Protein AF-A0A524FLT7-F1 (afdb_monomer)

Nearest PDB structures (foldseek):
  1cen-assembly1_A  TM=5.368E-01  e=1.165E+00  Acetivibrio thermocellus
  8arv-assembly1_B  TM=3.794E-01  e=4.288E-01  Pseudomonas aeruginosa PAO1
  6gp5-assembly2_B  TM=3.509E-01  e=2.769E-01  Bacteroides thetaiotaomicron VPI-5482
  3qz6-assembly1_A  TM=2.761E-01  e=4.028E-01  Desulfitobacterium hafniense DCB-2

pLDDT: mean 92.7, std 8.16, range [43.5, 98.25]

Structure (mmCIF, N/CA/C/O backbone):
data_AF-A0A524FLT7-F1
#
_entry.id   AF-A0A524FLT7-F1
#
loop_
_atom_site.group_PDB
_atom_site.id
_atom_site.type_symbol
_atom_site.label_atom_id
_atom_site.label_alt_id
_atom_site.label_comp_id
_atom_site.label_asym_id
_atom_site.label_entity_id
_atom_site.label_seq_id
_atom_site.pdbx_PDB_ins_code
_atom_site.Cartn_x
_atom_site.Cartn_y
_atom_site.Cartn_z
_atom_site.occupancy
_atom_site.B_iso_or_equiv
_atom_site.auth_seq_id
_atom_site.auth_comp_id
_atom_site.auth_asym_id
_atom_site.auth_atom_id
_atom_site.pdbx_PDB_model_num
ATOM 1 N N . MET A 1 1 ? -17.257 11.620 4.769 1.00 89.44 1 MET A N 1
ATOM 2 C CA . MET A 1 1 ? -17.355 10.407 5.610 1.00 89.44 1 MET A CA 1
ATOM 3 C C . MET A 1 1 ? -18.802 10.107 5.979 1.00 89.44 1 MET A C 1
ATOM 5 O O . MET A 1 1 ? -19.178 8.951 5.944 1.00 89.44 1 MET A O 1
ATOM 9 N N . ASP A 1 2 ? -19.629 11.116 6.238 1.00 94.81 2 ASP A N 1
ATOM 10 C CA . ASP A 1 2 ? -21.055 10.956 6.570 1.00 94.81 2 ASP A CA 1
ATOM 11 C C . ASP A 1 2 ? -21.815 10.141 5.522 1.00 94.81 2 ASP A C 1
ATOM 13 O O . ASP A 1 2 ? -22.372 9.099 5.849 1.00 94.81 2 ASP A O 1
ATOM 17 N N . LEU A 1 3 ? -21.699 10.526 4.247 1.00 96.00 3 LEU A N 1
ATOM 18 C CA . LEU A 1 3 ? -22.283 9.779 3.132 1.00 96.00 3 LEU A CA 1
ATOM 19 C C . LEU A 1 3 ? -21.814 8.313 3.076 1.00 96.00 3 LEU A C 1
ATOM 21 O O . LEU A 1 3 ? -22.611 7.432 2.766 1.00 96.00 3 LEU A O 1
ATOM 25 N N . LEU A 1 4 ? -20.539 8.043 3.388 1.00 94.56 4 LEU A N 1
ATOM 26 C CA . LEU A 1 4 ? -20.000 6.679 3.437 1.00 94.56 4 LEU A CA 1
ATOM 27 C C . LEU A 1 4 ? -20.713 5.878 4.530 1.00 94.56 4 LEU A C 1
ATOM 29 O O . LEU A 1 4 ? -21.265 4.826 4.241 1.00 94.56 4 LEU A O 1
ATOM 33 N N . VAL A 1 5 ? -20.769 6.404 5.755 1.00 96.50 5 VAL A N 1
ATOM 34 C CA . VAL A 1 5 ? -21.398 5.724 6.899 1.00 96.50 5 VAL A CA 1
ATOM 35 C C . VAL A 1 5 ? -22.898 5.516 6.679 1.00 96.50 5 VAL A C 1
ATOM 37 O O . VAL A 1 5 ? -23.425 4.452 6.996 1.00 96.50 5 VAL A O 1
ATOM 40 N N . GLU A 1 6 ? -23.600 6.506 6.127 1.00 97.00 6 GLU A N 1
ATOM 41 C CA . GLU A 1 6 ? -25.020 6.378 5.786 1.00 97.00 6 GLU A CA 1
ATOM 42 C C . GLU A 1 6 ? -25.256 5.301 4.729 1.00 97.00 6 GLU A C 1
ATOM 44 O O . GLU A 1 6 ? -26.177 4.496 4.862 1.00 97.00 6 GLU A O 1
ATOM 49 N N . THR A 1 7 ? -24.415 5.263 3.696 1.00 97.75 7 THR A N 1
ATOM 50 C CA . THR A 1 7 ? -24.492 4.246 2.643 1.00 97.75 7 THR A CA 1
ATOM 51 C C . THR A 1 7 ? -24.206 2.865 3.212 1.00 97.75 7 THR A C 1
ATOM 53 O O . THR A 1 7 ? -25.006 1.954 3.041 1.00 97.75 7 THR A O 1
ATOM 56 N N . GLU A 1 8 ? -23.119 2.716 3.963 1.00 96.94 8 GLU A N 1
ATOM 57 C CA . GLU A 1 8 ? -22.751 1.463 4.616 1.00 96.94 8 GLU A CA 1
ATOM 58 C C . GLU A 1 8 ? -23.885 0.922 5.501 1.00 96.94 8 GLU A C 1
ATOM 60 O O . GLU A 1 8 ? -24.215 -0.259 5.417 1.00 96.94 8 GLU A O 1
ATOM 65 N N . ARG A 1 9 ? -24.552 1.785 6.280 1.00 96.31 9 ARG A N 1
ATOM 66 C CA . ARG A 1 9 ? -25.721 1.398 7.090 1.00 96.31 9 ARG A CA 1
ATOM 67 C C . ARG A 1 9 ? -26.894 0.908 6.247 1.00 96.31 9 ARG A C 1
ATOM 69 O O . ARG A 1 9 ? -27.522 -0.076 6.623 1.00 96.31 9 ARG A O 1
ATOM 76 N N . LYS A 1 10 ? -27.181 1.555 5.110 1.00 98.12 10 LYS A N 1
ATOM 77 C CA . LYS A 1 10 ? -28.241 1.107 4.182 1.00 98.12 10 LYS A CA 1
ATOM 78 C C . LYS A 1 10 ? -27.988 -0.308 3.659 1.00 98.12 10 LYS A C 1
ATOM 80 O O . LYS A 1 10 ? -28.945 -1.024 3.393 1.00 98.12 10 LYS A O 1
ATOM 85 N N . PHE A 1 11 ? -26.722 -0.704 3.545 1.00 98.06 11 PHE A N 1
ATOM 86 C CA . PHE A 1 11 ? -26.310 -2.036 3.104 1.00 98.06 11 PHE A CA 1
ATOM 87 C C . PHE A 1 11 ? -25.956 -2.989 4.260 1.00 98.06 11 PHE A C 1
ATOM 89 O O . PHE A 1 11 ? -25.392 -4.051 4.015 1.00 98.06 11 PHE A O 1
ATOM 96 N N . GLY A 1 12 ? -26.275 -2.637 5.511 1.00 97.69 12 GLY A N 1
ATOM 97 C CA . GLY A 1 12 ? -26.043 -3.509 6.669 1.00 97.69 12 GLY A CA 1
ATOM 98 C C . GLY A 1 12 ? -24.569 -3.700 7.043 1.00 97.69 12 GLY A C 1
ATOM 99 O O . GLY A 1 12 ? -24.232 -4.649 7.742 1.00 97.69 12 GLY A O 1
ATOM 100 N N . ILE A 1 13 ? -23.673 -2.819 6.594 1.00 97.62 13 ILE A N 1
ATOM 101 C CA . ILE A 1 13 ? -22.263 -2.853 6.985 1.00 97.62 13 ILE A CA 1
ATOM 102 C C . ILE A 1 13 ? -22.146 -2.243 8.388 1.00 97.62 13 ILE A C 1
ATOM 104 O O . ILE A 1 13 ? -22.562 -1.104 8.622 1.00 97.62 13 ILE A O 1
ATOM 108 N N . GLU A 1 14 ? -21.561 -2.992 9.323 1.00 95.38 14 GLU A N 1
ATOM 109 C CA . GLU A 1 14 ? -21.416 -2.590 10.732 1.00 95.38 14 GLU A CA 1
ATOM 110 C C . GLU A 1 14 ? -20.031 -2.040 11.076 1.00 95.38 14 GLU A C 1
ATOM 112 O O . GLU A 1 14 ? -19.916 -1.157 11.922 1.00 95.38 14 GLU A O 1
ATOM 117 N N . LYS A 1 15 ? -18.978 -2.532 10.415 1.00 96.62 15 LYS A N 1
ATOM 118 C CA . LYS A 1 15 ? -17.599 -2.044 10.536 1.00 96.62 15 LYS A CA 1
ATOM 119 C C . LYS A 1 15 ? -16.943 -1.991 9.164 1.00 96.62 15 LYS A C 1
ATOM 121 O O . LYS A 1 15 ? -17.235 -2.812 8.301 1.00 96.62 15 LYS A O 1
ATOM 126 N N . ALA A 1 16 ? -16.044 -1.032 8.977 1.00 96.56 16 ALA A N 1
ATOM 127 C CA . ALA A 1 16 ? -15.308 -0.855 7.730 1.00 96.56 16 ALA A CA 1
ATOM 128 C C . ALA A 1 16 ? -13.825 -0.613 8.006 1.00 96.56 16 ALA A C 1
ATOM 130 O O . ALA A 1 16 ? -13.454 -0.092 9.059 1.00 96.56 16 ALA A O 1
ATOM 131 N N . ILE A 1 17 ? -12.969 -0.968 7.050 1.00 97.19 17 ILE A N 1
ATOM 132 C CA . ILE A 1 17 ? -11.560 -0.584 7.099 1.00 97.19 17 ILE A CA 1
ATOM 133 C C . ILE A 1 17 ? -11.440 0.852 6.590 1.00 97.19 17 ILE A C 1
ATOM 135 O O . ILE A 1 17 ? -11.796 1.139 5.448 1.00 97.19 17 ILE A O 1
ATOM 139 N N . LEU A 1 18 ? -10.910 1.748 7.421 1.00 97.31 18 LEU A N 1
ATOM 140 C CA . LEU A 1 18 ? -10.595 3.115 7.023 1.00 97.31 18 LEU A CA 1
ATOM 141 C C . LEU A 1 18 ? -9.105 3.223 6.704 1.00 97.31 18 LEU A C 1
ATOM 143 O O . LEU A 1 18 ? -8.261 3.115 7.593 1.00 97.31 18 LEU A O 1
ATOM 147 N N . ILE A 1 19 ? -8.784 3.457 5.433 1.00 97.19 19 ILE A N 1
ATOM 148 C CA . ILE A 1 19 ? -7.413 3.717 4.985 1.00 97.19 19 ILE A CA 1
ATOM 149 C C . ILE A 1 19 ? -7.098 5.192 5.239 1.00 97.19 19 ILE A C 1
ATOM 151 O O . ILE A 1 19 ? -7.587 6.091 4.554 1.00 97.19 19 ILE A O 1
ATOM 155 N N . CYS A 1 20 ? -6.286 5.442 6.257 1.00 96.56 20 CYS A N 1
ATOM 156 C CA . CYS A 1 20 ? -5.969 6.776 6.737 1.00 96.56 20 CYS A CA 1
ATOM 157 C C . CYS A 1 20 ? -4.684 7.289 6.085 1.00 96.56 20 CYS A C 1
ATOM 159 O O . CYS A 1 20 ? -3.595 6.762 6.313 1.00 96.56 20 CYS A O 1
ATOM 161 N N . HIS A 1 21 ? -4.813 8.378 5.330 1.00 93.38 21 HIS A N 1
ATOM 162 C CA . HIS A 1 21 ? -3.675 9.121 4.781 1.00 93.38 21 HIS A CA 1
ATOM 163 C C . HIS A 1 21 ? -3.045 10.091 5.796 1.00 93.38 21 HIS A C 1
ATOM 165 O O . HIS A 1 21 ? -1.989 10.656 5.529 1.00 93.38 21 HIS A O 1
ATOM 171 N N . SER A 1 22 ? -3.681 10.303 6.953 1.00 92.94 22 SER A N 1
ATOM 172 C CA . SER A 1 22 ? -3.139 11.104 8.051 1.00 92.94 22 SER A CA 1
ATOM 173 C C . SER A 1 22 ? -3.734 10.691 9.399 1.00 92.94 22 SER A C 1
ATOM 175 O O . SER A 1 22 ? -4.854 10.173 9.476 1.00 92.94 22 SER A O 1
ATOM 177 N N . LEU A 1 23 ? -3.001 10.979 10.479 1.00 93.06 23 LEU A N 1
ATOM 178 C CA . LEU A 1 23 ? -3.472 10.764 11.849 1.00 93.06 23 LEU A CA 1
ATOM 179 C C . LEU A 1 23 ? -4.714 11.613 12.172 1.00 93.06 23 LEU A C 1
ATOM 181 O O . LEU A 1 23 ? -5.582 11.187 12.932 1.00 93.06 23 LEU A O 1
ATOM 185 N N . GLU A 1 24 ? -4.843 12.791 11.562 1.00 95.38 24 GLU A N 1
ATOM 186 C CA . GLU A 1 24 ? -5.988 13.678 11.785 1.00 95.38 24 GLU A CA 1
ATOM 187 C C . GLU A 1 24 ? -7.296 13.102 11.232 1.00 95.38 24 GLU A C 1
ATOM 189 O O . GL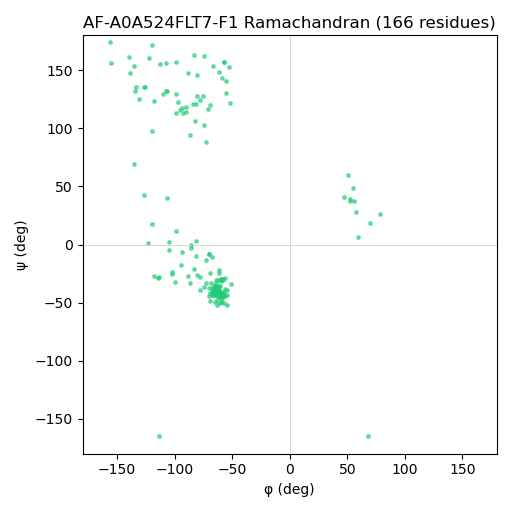U A 1 24 ? -8.330 13.189 11.899 1.00 95.38 24 GLU A O 1
ATOM 194 N N . ILE A 1 25 ? -7.253 12.422 10.078 1.00 94.44 25 ILE A N 1
ATOM 195 C CA . ILE A 1 25 ? -8.421 11.707 9.537 1.00 94.44 25 ILE A CA 1
ATOM 196 C C . ILE A 1 25 ? -8.853 10.592 10.498 1.00 94.44 25 ILE A C 1
ATOM 198 O O . ILE A 1 25 ? -10.040 10.480 10.811 1.00 94.44 25 ILE A O 1
ATOM 202 N N . LYS A 1 26 ? -7.896 9.824 11.036 1.00 96.62 26 LYS A N 1
ATOM 203 C CA . LYS A 1 26 ? -8.162 8.784 12.043 1.00 96.62 26 LYS A CA 1
ATOM 204 C C . LYS A 1 26 ? -8.801 9.361 13.308 1.00 96.62 26 LYS A C 1
ATOM 206 O O . LYS A 1 26 ? -9.822 8.855 13.774 1.00 96.62 26 LYS A O 1
ATOM 211 N N . LYS A 1 27 ? -8.230 10.436 13.863 1.00 96.56 27 LYS A N 1
ATOM 212 C CA . LYS A 1 27 ? -8.769 11.108 15.058 1.00 96.56 27 LYS A CA 1
ATOM 213 C C . LYS A 1 27 ? -10.187 11.626 14.815 1.00 96.56 27 LYS A C 1
ATOM 215 O O . LYS A 1 27 ? -11.051 11.461 15.673 1.00 96.56 27 LYS A O 1
ATOM 220 N N . TYR A 1 28 ? -10.436 12.229 13.654 1.00 96.62 28 TYR A N 1
ATOM 221 C CA . TYR A 1 28 ? -11.770 12.688 13.272 1.00 96.62 28 TYR A CA 1
ATOM 222 C C . TYR A 1 28 ? -12.771 11.526 13.188 1.00 96.62 28 TYR A C 1
ATOM 224 O O . TYR A 1 28 ? -13.859 11.627 13.754 1.00 96.62 28 TYR A O 1
ATOM 232 N N . ALA A 1 29 ? -12.386 10.413 12.555 1.00 97.00 29 ALA A N 1
ATOM 233 C CA . ALA A 1 29 ? -13.214 9.213 12.458 1.00 97.00 29 ALA A CA 1
ATOM 234 C C . ALA A 1 29 ? -13.589 8.651 13.832 1.00 97.00 29 ALA A C 1
ATOM 236 O O . ALA A 1 29 ? -14.768 8.425 14.081 1.00 97.00 29 ALA A O 1
ATOM 237 N N . ASN A 1 30 ? -12.624 8.531 14.748 1.00 96.62 30 ASN A N 1
ATOM 238 C CA . ASN A 1 30 ? -12.879 8.040 16.105 1.00 96.62 30 ASN A CA 1
ATOM 239 C C . ASN A 1 30 ? -13.808 8.949 16.911 1.00 96.62 30 ASN A C 1
ATOM 241 O O . ASN A 1 30 ? -14.657 8.453 17.643 1.00 96.62 30 ASN A O 1
ATOM 245 N N . ARG A 1 31 ? -13.667 10.276 16.781 1.00 97.44 31 ARG A N 1
ATOM 246 C CA . ARG A 1 31 ? -14.544 11.221 17.490 1.00 97.44 31 ARG A CA 1
ATOM 247 C C . ARG A 1 31 ? -15.972 11.193 16.957 1.00 97.44 31 ARG A C 1
ATOM 249 O O . ARG A 1 31 ? -16.910 11.288 17.737 1.00 97.44 31 ARG A O 1
ATOM 256 N N . LYS A 1 32 ? -16.135 11.128 15.634 1.00 97.94 32 LYS A N 1
ATOM 257 C CA . LYS A 1 32 ? -17.449 11.259 14.992 1.00 97.94 32 LYS A CA 1
ATOM 258 C C . LYS A 1 32 ? -18.205 9.933 14.888 1.00 97.94 32 LYS A C 1
ATOM 260 O O . LYS A 1 32 ? -19.430 9.926 14.958 1.00 97.94 32 LYS A O 1
ATOM 265 N N . TYR A 1 33 ? -17.482 8.831 14.717 1.00 97.06 33 TYR A N 1
ATOM 266 C CA . TYR A 1 33 ? -18.020 7.488 14.507 1.00 97.06 33 TYR A CA 1
ATOM 267 C C . TYR A 1 33 ? -17.252 6.477 15.372 1.00 97.06 33 TYR A C 1
ATOM 269 O O . TYR A 1 33 ? -16.477 5.676 14.835 1.00 97.06 33 TYR A O 1
ATOM 277 N N . PRO A 1 34 ? -17.423 6.526 16.705 1.00 95.75 34 PRO A N 1
ATOM 278 C CA . PRO A 1 34 ? -16.737 5.610 17.610 1.00 95.75 34 PRO A CA 1
ATOM 279 C C . PRO A 1 34 ? -17.020 4.153 17.225 1.00 95.75 34 PRO A C 1
ATOM 281 O O . PRO A 1 34 ? -18.118 3.818 16.781 1.00 95.75 34 PRO A O 1
ATOM 284 N N . ASP A 1 35 ? -15.987 3.315 17.324 1.00 94.06 35 ASP A N 1
ATOM 285 C CA . ASP A 1 35 ? -16.004 1.869 17.055 1.00 94.06 35 ASP A CA 1
ATOM 286 C C . ASP A 1 35 ? -16.413 1.434 15.639 1.00 94.06 35 ASP A C 1
ATOM 288 O O . ASP A 1 35 ? -16.510 0.236 15.356 1.00 94.06 35 ASP A O 1
ATOM 292 N N . ARG A 1 36 ? -16.599 2.384 14.713 1.00 96.12 36 ARG A N 1
ATOM 293 C CA . ARG A 1 36 ? -17.099 2.088 13.366 1.00 96.12 36 ARG A CA 1
ATOM 294 C C . ARG A 1 36 ? -16.025 1.632 12.384 1.00 96.12 36 ARG A C 1
ATOM 296 O O . ARG A 1 36 ? -16.350 1.014 11.365 1.00 96.12 36 ARG A O 1
ATOM 303 N N . PHE A 1 37 ? -14.766 1.954 12.673 1.00 97.69 37 PHE A N 1
ATOM 304 C CA . PHE A 1 37 ? -13.658 1.779 11.744 1.00 97.69 37 PHE A CA 1
ATOM 305 C C . PHE A 1 37 ? -12.512 0.959 12.327 1.00 97.69 37 PHE A C 1
ATOM 307 O O . PHE A 1 37 ? -12.039 1.212 13.433 1.00 97.69 37 PHE A O 1
ATOM 314 N N . ILE A 1 38 ? -12.016 0.031 11.513 1.00 97.44 38 ILE A N 1
ATOM 315 C CA . ILE A 1 38 ? -10.712 -0.603 11.672 1.00 97.44 38 ILE A CA 1
ATOM 316 C C . ILE A 1 38 ? -9.710 0.251 10.890 1.00 97.44 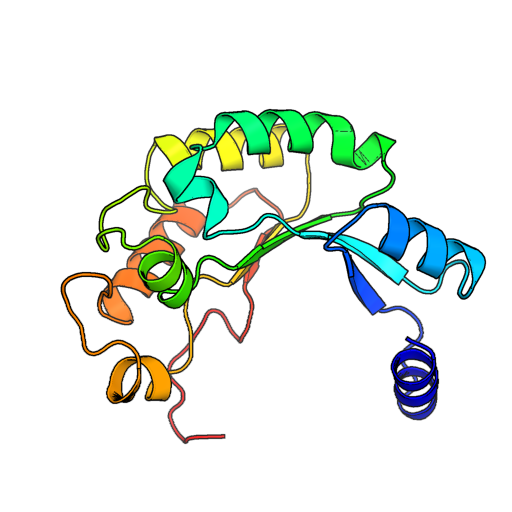38 ILE A C 1
ATOM 318 O O . ILE A 1 38 ? -9.796 0.376 9.671 1.00 97.44 38 ILE A O 1
ATOM 322 N N . HIS A 1 39 ? -8.770 0.884 11.582 1.00 98.12 39 HIS A N 1
ATOM 323 C CA . HIS A 1 39 ? -7.825 1.816 10.953 1.00 98.12 39 HIS A CA 1
ATOM 324 C C . HIS A 1 39 ? -6.659 1.118 10.265 1.00 98.12 39 HIS A C 1
ATOM 326 O O . HIS A 1 39 ? -5.933 0.359 10.908 1.00 98.12 39 HIS A O 1
ATOM 332 N N . ALA A 1 40 ? -6.431 1.468 9.001 1.00 98.25 40 ALA A N 1
ATOM 333 C CA . ALA A 1 40 ? -5.260 1.089 8.228 1.00 98.25 40 ALA A CA 1
ATOM 334 C C . ALA A 1 40 ? -4.365 2.305 7.964 1.00 98.25 40 ALA A C 1
ATOM 336 O O . ALA A 1 40 ? -4.845 3.331 7.474 1.00 98.25 40 ALA A O 1
ATOM 337 N N . LYS A 1 41 ? -3.063 2.200 8.241 1.00 97.69 41 LYS A N 1
ATOM 338 C CA . LYS A 1 41 ? -2.092 3.229 7.846 1.00 97.69 41 LYS A CA 1
ATOM 339 C C . LYS A 1 41 ? -1.812 3.123 6.350 1.00 97.69 41 LYS A C 1
ATOM 341 O O . LYS A 1 41 ? -1.452 2.052 5.868 1.00 97.69 41 LYS A O 1
ATOM 346 N N . TYR A 1 42 ? -1.928 4.229 5.619 1.00 97.00 42 TYR A N 1
ATOM 347 C CA . TYR A 1 42 ? -1.487 4.282 4.228 1.00 97.00 42 TYR A CA 1
ATOM 348 C C . TYR A 1 42 ? 0.014 4.581 4.119 1.00 97.00 42 TYR A C 1
ATOM 350 O O . TYR A 1 42 ? 0.470 5.649 4.525 1.00 97.00 42 TYR A O 1
ATOM 358 N N . PHE A 1 43 ? 0.756 3.675 3.487 1.00 95.19 43 PHE A N 1
ATOM 359 C CA . PHE A 1 43 ? 2.106 3.903 2.986 1.00 95.19 43 PHE A CA 1
ATOM 360 C C . PHE A 1 43 ? 2.051 4.246 1.496 1.00 95.19 43 PHE A C 1
ATOM 362 O O . PHE A 1 43 ? 1.542 3.479 0.672 1.00 95.19 43 PHE A O 1
ATOM 369 N N . SER A 1 44 ? 2.592 5.407 1.129 1.00 89.25 44 SER A N 1
ATOM 370 C CA . SER A 1 44 ? 2.656 5.827 -0.271 1.00 89.25 44 SER A CA 1
ATOM 371 C C . SER A 1 44 ? 3.676 4.989 -1.038 1.00 89.25 44 SER A C 1
ATOM 373 O O . SER A 1 44 ? 4.878 5.075 -0.782 1.00 89.25 44 SER A O 1
ATOM 375 N N . GLY A 1 45 ? 3.222 4.225 -2.034 1.00 86.12 45 GLY A N 1
ATOM 376 C CA . GLY A 1 45 ? 4.146 3.471 -2.878 1.00 86.12 45 GLY A CA 1
ATOM 377 C C . GLY A 1 45 ? 4.938 4.328 -3.857 1.00 86.12 45 GLY A C 1
ATOM 378 O O . GLY A 1 45 ? 5.913 3.829 -4.393 1.00 86.12 45 GLY A O 1
ATOM 379 N N . ALA A 1 46 ? 4.582 5.598 -4.076 1.00 89.12 46 ALA A N 1
ATOM 380 C CA . ALA A 1 46 ? 5.451 6.526 -4.802 1.00 89.12 46 ALA A CA 1
ATOM 381 C C . ALA A 1 46 ? 6.591 7.038 -3.903 1.00 89.12 46 ALA A C 1
ATOM 383 O O . ALA A 1 46 ? 7.735 7.134 -4.334 1.00 89.12 46 ALA A O 1
ATOM 384 N N . PHE A 1 47 ? 6.291 7.314 -2.627 1.00 89.50 47 PHE A N 1
ATOM 385 C CA . PHE A 1 47 ? 7.250 7.873 -1.668 1.00 89.50 47 PHE A CA 1
ATOM 386 C C . PHE A 1 47 ? 8.457 6.957 -1.430 1.00 89.50 47 PHE A C 1
ATOM 388 O O . PHE A 1 47 ? 9.577 7.454 -1.298 1.00 89.50 47 PHE A O 1
ATOM 395 N N . ARG A 1 48 ? 8.244 5.633 -1.427 1.00 91.31 48 ARG A N 1
ATOM 396 C CA . ARG A 1 48 ? 9.317 4.640 -1.246 1.00 91.31 48 ARG A CA 1
ATOM 397 C C . ARG A 1 48 ? 10.406 4.736 -2.317 1.00 91.31 48 ARG A C 1
ATOM 399 O O . ARG A 1 48 ? 11.557 4.446 -2.031 1.00 91.31 48 ARG A O 1
ATOM 406 N N . PHE A 1 49 ? 10.070 5.174 -3.533 1.00 90.69 49 PHE A N 1
ATOM 407 C CA . PHE A 1 49 ? 11.052 5.319 -4.610 1.00 90.69 49 PHE A CA 1
ATOM 408 C C . PHE A 1 49 ? 11.989 6.508 -4.402 1.00 90.69 49 PHE A C 1
ATOM 410 O O . PHE A 1 49 ? 13.146 6.440 -4.797 1.00 90.69 49 PHE A O 1
ATOM 417 N N . SER A 1 50 ? 11.501 7.587 -3.789 1.00 90.00 50 SER A N 1
ATOM 418 C CA . SER A 1 50 ? 12.298 8.798 -3.566 1.00 90.00 50 SER A CA 1
ATOM 419 C C . SER A 1 50 ? 13.079 8.767 -2.253 1.00 90.00 50 SER A C 1
ATOM 421 O O . SER A 1 50 ? 14.110 9.420 -2.155 1.00 90.00 50 SER A O 1
ATOM 423 N N . ASN A 1 51 ? 12.596 8.029 -1.248 1.00 92.00 51 ASN A N 1
ATOM 424 C CA . ASN A 1 51 ? 13.140 8.079 0.116 1.00 92.00 51 ASN A CA 1
ATOM 425 C C . ASN A 1 51 ? 13.614 6.718 0.646 1.00 92.00 51 ASN A C 1
ATOM 427 O O . ASN A 1 51 ? 14.047 6.627 1.794 1.00 92.00 51 ASN A O 1
ATOM 431 N N . GLY A 1 52 ? 13.509 5.661 -0.163 1.00 92.62 52 GLY A N 1
ATOM 432 C CA . GLY A 1 52 ? 13.794 4.296 0.266 1.00 92.62 52 GLY A CA 1
ATOM 433 C C . GLY A 1 52 ? 12.779 3.772 1.284 1.00 92.62 52 GLY A C 1
ATOM 434 O O . GLY A 1 52 ? 11.683 4.319 1.457 1.00 92.62 52 GLY A O 1
ATOM 435 N N . VAL A 1 53 ? 13.144 2.679 1.955 1.00 95.50 53 VAL A N 1
ATOM 436 C CA . VAL A 1 53 ? 12.270 2.013 2.935 1.00 95.50 53 VAL A CA 1
ATOM 437 C C . VAL A 1 53 ? 12.514 2.459 4.374 1.00 95.50 53 VAL A C 1
ATOM 439 O O . VAL A 1 53 ? 11.636 2.272 5.210 1.00 95.50 53 VAL A O 1
ATOM 442 N N . ASP A 1 54 ? 13.656 3.080 4.677 1.00 96.00 54 ASP A N 1
ATOM 443 C CA . ASP A 1 54 ? 14.039 3.426 6.053 1.00 96.00 54 ASP A CA 1
ATOM 444 C C . ASP A 1 54 ? 13.008 4.301 6.785 1.00 96.00 54 ASP A C 1
ATOM 446 O O . ASP A 1 54 ? 12.688 3.993 7.937 1.00 96.00 54 ASP A O 1
ATOM 450 N N . PRO A 1 55 ? 12.433 5.359 6.174 1.00 95.12 55 PRO A N 1
ATOM 451 C CA . PRO A 1 55 ? 11.388 6.133 6.841 1.00 95.12 55 PRO A CA 1
ATOM 452 C C . PRO A 1 55 ? 10.132 5.297 7.110 1.00 95.12 55 PRO A C 1
ATOM 454 O O . PRO A 1 55 ? 9.513 5.440 8.159 1.00 95.12 55 PRO A O 1
ATOM 457 N N . LEU A 1 56 ? 9.789 4.385 6.196 1.00 95.19 56 LEU A N 1
ATOM 458 C CA . LEU A 1 56 ? 8.622 3.514 6.333 1.00 95.19 56 LEU A CA 1
ATOM 459 C C . LEU A 1 56 ? 8.809 2.519 7.481 1.00 95.19 56 LEU A C 1
ATOM 461 O O . LEU A 1 56 ? 7.885 2.309 8.257 1.00 95.19 56 LEU A O 1
ATOM 465 N N . ILE A 1 57 ? 10.010 1.950 7.626 1.00 96.56 57 ILE A N 1
ATOM 466 C CA . ILE A 1 57 ? 10.358 1.045 8.732 1.00 96.56 57 ILE A CA 1
ATOM 467 C C . ILE A 1 57 ? 10.223 1.756 10.081 1.00 96.56 57 ILE A C 1
ATOM 469 O O . ILE A 1 57 ? 9.667 1.189 11.019 1.00 96.56 57 ILE A O 1
ATOM 473 N N . LYS A 1 58 ? 10.665 3.016 10.176 1.00 95.75 58 LYS A N 1
ATOM 474 C CA . LYS A 1 58 ? 10.492 3.817 11.400 1.00 95.75 58 LYS A CA 1
ATOM 475 C C . LYS A 1 58 ? 9.020 4.035 11.743 1.00 95.75 58 LYS A C 1
ATOM 477 O O . LYS A 1 58 ? 8.662 3.968 12.911 1.00 95.75 58 LYS A O 1
ATOM 482 N N . GLU A 1 59 ? 8.177 4.272 10.740 1.00 95.06 59 GLU A N 1
ATOM 483 C CA . GLU A 1 59 ? 6.732 4.406 10.948 1.00 95.06 59 GLU A CA 1
ATOM 484 C C . GLU A 1 59 ? 6.067 3.087 11.365 1.00 95.06 59 GLU A C 1
ATOM 486 O O . GLU A 1 59 ? 5.118 3.117 12.142 1.00 95.06 59 GLU A O 1
ATOM 491 N N . ILE A 1 60 ? 6.545 1.931 10.885 1.00 96.88 60 ILE A N 1
ATOM 492 C CA . ILE A 1 60 ? 6.000 0.615 11.268 1.00 96.88 60 ILE A CA 1
ATOM 493 C C . ILE A 1 60 ? 6.078 0.406 12.786 1.00 96.88 60 ILE A C 1
ATOM 495 O O . ILE A 1 60 ? 5.096 -0.034 13.387 1.00 96.88 60 ILE A O 1
ATOM 499 N N . ALA A 1 61 ? 7.198 0.795 13.400 1.00 96.12 61 ALA A N 1
ATOM 500 C CA . ALA A 1 61 ? 7.447 0.624 14.831 1.00 96.12 61 ALA A CA 1
ATOM 501 C C . ALA A 1 61 ? 6.444 1.370 15.734 1.00 96.12 61 ALA A C 1
ATOM 503 O O . ALA A 1 61 ? 6.262 0.990 16.885 1.00 96.12 61 ALA A O 1
ATOM 504 N N . THR A 1 62 ? 5.764 2.409 15.233 1.00 95.81 62 THR A N 1
ATOM 505 C CA . THR A 1 62 ? 4.821 3.214 16.032 1.00 95.81 62 THR A CA 1
ATOM 506 C C . THR A 1 62 ? 3.352 2.918 15.726 1.00 95.81 62 THR A C 1
ATOM 508 O O . THR A 1 62 ? 2.466 3.431 16.409 1.00 95.81 62 THR A O 1
ATOM 511 N N . LEU A 1 63 ? 3.038 2.071 14.733 1.00 96.25 63 LEU A N 1
ATOM 512 C CA . LEU A 1 63 ? 1.662 1.905 14.237 1.00 96.25 63 LEU A CA 1
ATOM 513 C C . LEU A 1 63 ? 0.664 1.461 15.306 1.00 96.25 63 LEU A C 1
ATOM 515 O O . LEU A 1 63 ? -0.445 1.999 15.370 1.00 96.25 63 LEU A O 1
ATOM 519 N N . LYS A 1 64 ? 1.041 0.480 16.131 1.00 95.44 64 LYS A N 1
ATOM 520 C CA . LYS A 1 64 ? 0.164 -0.046 17.187 1.00 95.44 64 LYS A CA 1
ATOM 521 C C . LYS A 1 64 ? -0.096 0.998 18.267 1.00 95.44 64 LYS A C 1
ATOM 523 O O . LYS A 1 64 ? -1.242 1.172 18.670 1.00 95.44 64 LYS A O 1
ATOM 528 N N . GLU A 1 65 ? 0.940 1.723 18.685 1.00 95.38 65 GLU A N 1
ATOM 529 C CA . GLU A 1 65 ? 0.837 2.808 19.670 1.00 95.38 65 GLU A CA 1
ATOM 530 C C . GLU A 1 65 ? -0.026 3.961 19.142 1.00 95.38 65 GLU A C 1
ATOM 532 O O . GLU A 1 65 ? -0.861 4.516 19.857 1.00 95.38 65 GLU A O 1
ATOM 537 N N . GLU A 1 66 ? 0.086 4.260 17.846 1.00 95.44 66 GLU A N 1
ATOM 538 C CA . GLU A 1 66 ? -0.775 5.217 17.148 1.00 95.44 66 GLU A CA 1
ATOM 539 C C . GLU A 1 66 ? -2.219 4.707 16.967 1.00 95.44 66 GLU A C 1
ATOM 541 O O . GLU A 1 66 ? -3.106 5.468 16.555 1.00 95.44 66 GLU A O 1
ATOM 546 N N . GLY A 1 67 ? -2.491 3.439 17.291 1.00 95.81 67 GLY A N 1
ATOM 547 C CA . GLY A 1 67 ? -3.799 2.788 17.243 1.00 95.81 67 GLY A CA 1
ATOM 548 C C . GLY A 1 67 ? -4.240 2.357 15.843 1.00 95.81 67 GLY A C 1
ATOM 549 O O . GLY A 1 67 ? -5.445 2.341 15.563 1.00 95.81 67 GLY A O 1
ATOM 550 N N . TYR A 1 68 ? -3.299 2.102 14.933 1.00 98.00 68 TYR A N 1
ATOM 551 C CA . TYR A 1 68 ? -3.573 1.419 13.668 1.00 98.00 68 TYR A CA 1
ATOM 552 C C . TYR A 1 68 ? -3.633 -0.094 13.882 1.00 98.00 68 TYR A C 1
ATOM 554 O O . TYR A 1 68 ? -2.913 -0.649 14.705 1.00 98.00 68 TYR A O 1
ATOM 562 N N . HIS A 1 69 ? -4.494 -0.761 13.116 1.00 97.25 69 HIS A N 1
ATOM 563 C CA . HIS A 1 69 ? -4.707 -2.209 13.207 1.00 97.25 69 HIS A CA 1
ATOM 564 C C . HIS A 1 69 ? -4.006 -2.967 12.078 1.00 97.25 69 HIS A C 1
ATOM 566 O O . HIS A 1 69 ? -3.747 -4.157 12.202 1.00 97.25 69 HIS A O 1
ATOM 572 N N . LEU A 1 70 ? -3.748 -2.289 10.959 1.00 97.88 70 LEU A N 1
ATOM 573 C CA . LEU A 1 70 ? -3.086 -2.840 9.782 1.00 97.88 70 LEU A CA 1
ATOM 574 C C . LEU A 1 70 ? -2.430 -1.722 8.964 1.00 97.88 70 LEU A C 1
ATOM 576 O O . LEU A 1 70 ? -2.631 -0.532 9.236 1.00 97.88 70 LEU A O 1
ATOM 580 N N . ALA A 1 71 ? -1.689 -2.093 7.925 1.00 97.88 71 ALA A N 1
ATOM 581 C CA . ALA A 1 71 ? -1.166 -1.142 6.953 1.00 97.88 71 ALA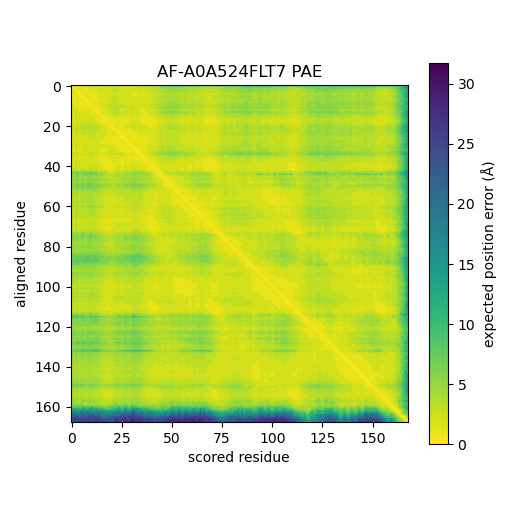 A CA 1
ATOM 582 C C . ALA A 1 71 ? -1.613 -1.459 5.523 1.00 97.88 71 ALA A C 1
ATOM 584 O O . ALA A 1 71 ? -2.017 -2.573 5.194 1.00 97.88 71 ALA A O 1
ATOM 585 N N . LYS A 1 72 ? -1.536 -0.452 4.658 1.00 97.50 72 LYS A N 1
ATOM 586 C CA . LYS A 1 72 ? -1.896 -0.509 3.243 1.00 97.50 72 LYS A CA 1
ATOM 587 C C . LYS A 1 72 ? -0.797 0.143 2.423 1.00 97.50 72 LYS A C 1
ATOM 589 O O . LYS A 1 72 ? -0.410 1.265 2.723 1.00 97.50 72 LYS A O 1
ATOM 594 N N . MET A 1 73 ? -0.395 -0.482 1.321 1.00 96.12 73 MET A N 1
ATOM 595 C CA . MET A 1 73 ? 0.394 0.190 0.283 1.00 96.12 73 MET A CA 1
ATOM 596 C C . MET A 1 73 ? -0.264 0.034 -1.083 1.00 96.12 73 MET A C 1
ATOM 598 O O . MET A 1 73 ? -0.716 -1.057 -1.446 1.00 96.12 73 MET A O 1
ATOM 602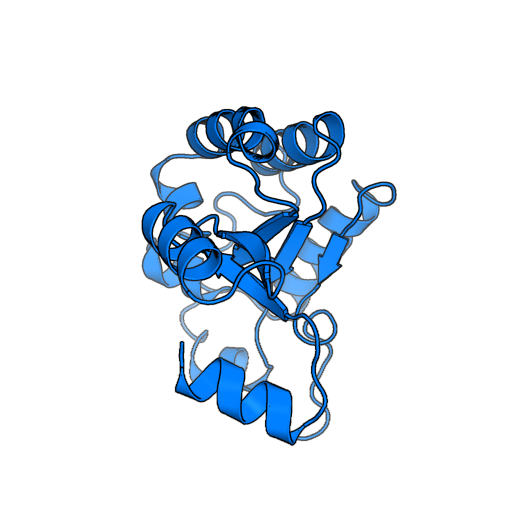 N N . GLN A 1 74 ? -0.329 1.123 -1.847 1.00 92.94 74 GLN A N 1
ATOM 603 C CA . GLN A 1 74 ? -0.540 1.058 -3.291 1.00 92.94 74 GLN A CA 1
ATOM 604 C C . GLN A 1 74 ? 0.832 1.049 -3.953 1.00 92.94 74 GLN A C 1
ATOM 606 O O . GLN A 1 74 ? 1.542 2.037 -3.859 1.00 92.94 74 GLN A O 1
ATOM 611 N N . SER A 1 75 ? 1.196 -0.057 -4.591 1.00 90.25 75 SER A N 1
ATOM 612 C CA . SER A 1 75 ? 2.446 -0.279 -5.326 1.00 90.25 75 SER A CA 1
ATOM 613 C C . SER A 1 75 ? 2.197 -0.597 -6.808 1.00 90.25 75 SER A C 1
ATOM 615 O O . SER A 1 75 ? 3.068 -1.111 -7.498 1.00 90.25 75 SER A O 1
ATOM 617 N N . ALA A 1 76 ? 0.995 -0.284 -7.299 1.00 89.75 76 ALA A N 1
ATOM 618 C CA . ALA A 1 76 ? 0.612 -0.469 -8.691 1.00 89.75 76 ALA A CA 1
ATOM 619 C C . ALA A 1 76 ? 1.546 0.277 -9.668 1.00 89.75 76 ALA A C 1
ATOM 621 O O . ALA A 1 76 ? 2.149 1.284 -9.269 1.00 89.75 76 ALA A O 1
ATOM 622 N N . PRO A 1 77 ? 1.635 -0.136 -10.953 1.00 90.94 77 PRO A N 1
ATOM 623 C CA . PRO A 1 77 ? 2.579 0.431 -11.922 1.00 90.94 77 PRO A CA 1
ATOM 624 C C . PRO A 1 77 ? 2.547 1.957 -12.013 1.00 90.94 77 PRO A C 1
ATOM 626 O O . PRO A 1 77 ? 3.584 2.601 -12.170 1.00 90.94 77 PRO A O 1
ATOM 629 N N . MET A 1 78 ? 1.370 2.554 -11.831 1.00 92.31 78 MET A N 1
ATOM 630 C CA . MET A 1 78 ? 1.174 4.002 -11.813 1.00 92.31 78 MET A CA 1
ATOM 631 C C . MET A 1 78 ? 2.037 4.739 -10.768 1.00 92.31 78 MET A C 1
ATOM 633 O O . MET A 1 78 ? 2.423 5.884 -11.000 1.00 92.31 78 MET A O 1
ATOM 637 N N . MET A 1 79 ? 2.404 4.101 -9.649 1.00 93.69 79 MET A N 1
ATOM 638 C CA . MET A 1 79 ? 3.313 4.702 -8.661 1.00 93.69 79 MET A CA 1
ATOM 639 C C . MET A 1 79 ? 4.719 4.933 -9.222 1.00 93.69 79 MET A C 1
ATOM 641 O O . MET A 1 79 ? 5.324 5.955 -8.902 1.00 93.69 79 MET A O 1
ATOM 645 N N . ARG A 1 80 ? 5.216 4.033 -10.083 1.00 92.00 80 ARG A N 1
ATOM 646 C CA . ARG A 1 80 ? 6.508 4.203 -10.773 1.00 92.00 80 ARG A CA 1
ATOM 647 C C . ARG A 1 80 ? 6.463 5.391 -11.725 1.00 92.00 80 ARG A C 1
ATOM 649 O O . ARG A 1 80 ? 7.346 6.241 -11.692 1.00 92.00 80 ARG A O 1
ATOM 656 N N . GLY A 1 81 ? 5.370 5.514 -12.481 1.00 91.50 81 GLY A N 1
ATOM 657 C CA . GLY A 1 81 ? 5.116 6.675 -13.336 1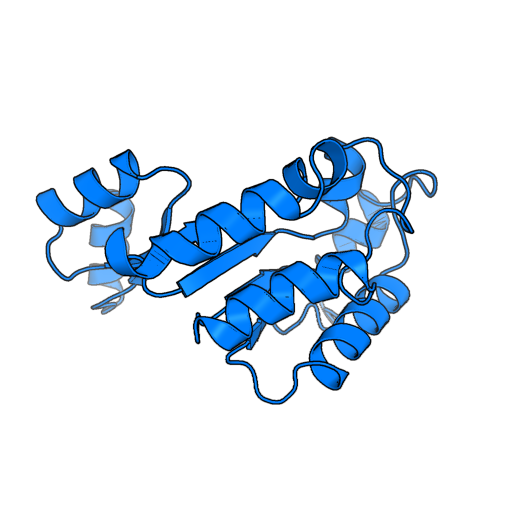.00 91.50 81 GLY A CA 1
ATOM 658 C C . GLY A 1 81 ? 5.112 7.994 -12.557 1.00 91.50 81 GLY A C 1
ATOM 659 O O . GLY A 1 81 ? 5.765 8.949 -12.966 1.00 91.50 81 GLY A O 1
ATOM 660 N N . ARG A 1 82 ? 4.454 8.038 -11.388 1.00 92.06 82 ARG A N 1
ATOM 661 C CA . ARG A 1 82 ? 4.455 9.222 -10.504 1.00 92.06 82 ARG A CA 1
ATOM 662 C C . ARG A 1 82 ? 5.839 9.577 -9.965 1.00 92.06 82 ARG A C 1
ATOM 664 O O . ARG A 1 82 ? 6.129 10.756 -9.803 1.00 92.06 82 ARG A O 1
ATOM 671 N N . ALA A 1 83 ? 6.662 8.577 -9.666 1.00 92.69 83 ALA A N 1
ATOM 672 C CA . ALA A 1 83 ? 8.020 8.777 -9.170 1.00 92.69 83 ALA A CA 1
ATOM 673 C C . ALA A 1 83 ? 9.059 8.962 -10.293 1.00 92.69 83 ALA A C 1
ATOM 675 O O . ALA A 1 83 ? 10.230 9.184 -9.999 1.00 92.69 83 ALA A O 1
ATOM 676 N N . ALA A 1 84 ? 8.643 8.865 -11.563 1.00 93.38 84 ALA A N 1
ATOM 677 C CA . ALA A 1 84 ? 9.515 8.845 -12.734 1.00 93.38 84 ALA A CA 1
ATOM 678 C C . ALA A 1 84 ? 10.643 7.793 -12.642 1.00 93.38 84 ALA A C 1
ATOM 680 O O . ALA A 1 84 ? 11.765 8.034 -13.093 1.00 93.38 84 ALA A O 1
ATOM 681 N N . THR A 1 85 ? 10.345 6.619 -12.074 1.00 92.44 85 THR A N 1
ATOM 682 C CA . THR A 1 85 ? 11.305 5.522 -11.881 1.00 92.44 85 THR A CA 1
ATOM 683 C C . THR A 1 85 ? 11.060 4.343 -12.814 1.00 92.44 85 THR A C 1
ATOM 685 O O . THR A 1 85 ? 9.957 4.139 -13.322 1.00 92.44 85 THR A O 1
ATOM 688 N N . GLY A 1 86 ? 12.120 3.569 -13.057 1.00 92.44 86 GLY A N 1
ATOM 689 C CA . GLY A 1 86 ? 12.069 2.401 -13.928 1.00 92.44 86 GLY A CA 1
ATOM 690 C C . GLY A 1 86 ? 11.359 1.205 -13.285 1.00 92.44 86 GLY A C 1
ATOM 691 O O . GLY A 1 86 ? 11.237 1.130 -12.059 1.00 92.44 86 GLY A O 1
ATOM 692 N N . PRO A 1 87 ? 10.924 0.223 -14.093 1.00 90.25 87 PRO A N 1
ATOM 693 C CA . PRO A 1 87 ? 10.206 -0.959 -13.615 1.00 90.25 87 PRO A CA 1
ATOM 694 C C . PRO A 1 87 ? 11.011 -1.828 -12.637 1.00 90.25 87 PRO A C 1
ATOM 696 O O . PRO A 1 87 ? 10.408 -2.564 -11.855 1.00 90.25 87 PRO A O 1
ATOM 699 N N . ASP A 1 88 ? 12.344 -1.778 -12.675 1.00 91.00 88 ASP A N 1
ATOM 700 C CA . ASP A 1 88 ? 13.246 -2.535 -11.789 1.00 91.00 88 ASP A CA 1
ATOM 701 C C . ASP A 1 88 ? 13.674 -1.758 -10.535 1.00 91.00 88 ASP A C 1
ATOM 703 O O . ASP A 1 88 ? 14.315 -2.314 -9.644 1.00 91.00 88 ASP A O 1
ATOM 707 N N . THR A 1 89 ? 13.320 -0.476 -10.430 1.00 90.44 89 THR A N 1
ATOM 708 C CA . THR A 1 89 ? 13.649 0.322 -9.250 1.00 90.44 89 THR A CA 1
ATOM 709 C C . THR A 1 89 ? 12.827 -0.165 -8.064 1.00 90.44 89 THR A C 1
ATOM 711 O O . THR A 1 89 ? 11.603 -0.098 -8.103 1.00 90.44 89 THR A O 1
ATOM 714 N N . LEU A 1 90 ? 13.503 -0.609 -6.999 1.00 88.12 90 LEU A N 1
ATOM 715 C CA . LEU A 1 90 ? 12.900 -0.954 -5.707 1.00 88.12 90 LEU A CA 1
ATOM 716 C C . LEU A 1 90 ? 11.703 -1.912 -5.881 1.00 88.12 90 LEU A C 1
ATOM 718 O O . LEU A 1 90 ? 10.564 -1.589 -5.556 1.00 88.12 90 LEU A O 1
ATOM 722 N N . ARG A 1 91 ? 11.937 -3.086 -6.465 1.00 93.38 91 ARG A N 1
ATOM 723 C CA . ARG A 1 91 ? 10.898 -4.115 -6.628 1.00 93.38 91 ARG A CA 1
ATOM 724 C C . ARG A 1 91 ? 10.367 -4.593 -5.274 1.00 93.38 91 ARG A C 1
ATOM 726 O O . ARG A 1 91 ? 11.111 -4.635 -4.297 1.00 93.38 91 ARG A O 1
ATOM 733 N N . MET A 1 92 ? 9.093 -4.970 -5.221 1.00 94.31 92 MET A N 1
ATOM 734 C CA . MET A 1 92 ? 8.437 -5.505 -4.024 1.00 94.31 92 MET A CA 1
ATOM 735 C C . MET A 1 92 ? 9.033 -6.843 -3.577 1.00 94.31 92 MET A C 1
ATOM 737 O O . MET A 1 92 ? 9.115 -7.084 -2.379 1.00 94.31 92 MET A O 1
ATOM 741 N N . ASP A 1 93 ? 9.496 -7.677 -4.507 1.00 95.69 93 ASP A N 1
ATOM 742 C CA . ASP A 1 93 ? 10.189 -8.941 -4.217 1.00 95.69 93 ASP A CA 1
ATOM 743 C C . ASP A 1 93 ? 11.708 -8.784 -3.996 1.00 95.69 93 ASP A C 1
ATOM 745 O O . ASP A 1 93 ? 12.399 -9.767 -3.732 1.00 95.69 93 ASP A O 1
ATOM 749 N N . GLY A 1 94 ? 12.237 -7.559 -4.087 1.00 95.88 94 GLY A N 1
ATOM 750 C CA . GLY A 1 94 ? 13.661 -7.265 -3.926 1.00 95.88 94 GLY A CA 1
ATOM 751 C C . GLY A 1 94 ? 14.106 -7.118 -2.468 1.00 95.88 94 GLY A C 1
ATOM 752 O O . GLY A 1 94 ? 13.304 -6.871 -1.567 1.00 95.88 94 GLY A O 1
ATOM 753 N N . ASP A 1 95 ? 15.418 -7.202 -2.236 1.00 95.62 95 ASP A N 1
ATOM 754 C CA . ASP A 1 95 ? 16.000 -7.198 -0.884 1.00 95.62 95 ASP A CA 1
ATOM 755 C C . ASP A 1 95 ? 15.776 -5.905 -0.099 1.00 95.62 95 ASP A C 1
ATOM 757 O O . ASP A 1 95 ? 15.624 -5.939 1.120 1.00 95.62 95 ASP A O 1
ATOM 761 N N . GLU A 1 96 ? 15.681 -4.762 -0.775 1.00 94.44 96 GLU A N 1
ATOM 762 C CA . GLU A 1 96 ? 15.382 -3.507 -0.084 1.00 94.44 96 GLU A CA 1
ATOM 763 C C . GLU A 1 96 ? 13.953 -3.518 0.485 1.00 94.44 96 GLU A C 1
ATOM 765 O O . GLU A 1 96 ? 13.737 -3.194 1.652 1.00 94.44 96 GLU A O 1
ATOM 770 N N . MET A 1 97 ? 12.967 -3.989 -0.288 1.00 96.06 97 MET A N 1
ATOM 771 C CA . MET A 1 97 ? 11.603 -4.171 0.224 1.00 96.06 97 MET A CA 1
ATOM 772 C C . MET A 1 97 ? 11.512 -5.297 1.243 1.00 96.06 97 MET A C 1
ATOM 774 O O . MET A 1 97 ? 10.648 -5.252 2.119 1.00 96.06 97 MET A O 1
ATOM 778 N N . ALA A 1 98 ? 12.425 -6.264 1.198 1.00 96.69 98 ALA A N 1
ATOM 779 C CA . ALA A 1 98 ? 12.454 -7.326 2.182 1.00 96.69 98 ALA A CA 1
ATOM 780 C C . ALA A 1 98 ? 12.653 -6.816 3.613 1.00 96.69 98 ALA A C 1
ATOM 782 O O . ALA A 1 98 ? 12.100 -7.391 4.550 1.00 96.69 98 ALA A O 1
ATOM 783 N N . ARG A 1 99 ? 13.381 -5.704 3.778 1.00 96.88 99 ARG A N 1
ATOM 784 C CA . ARG A 1 99 ? 13.559 -5.017 5.066 1.00 96.88 99 ARG A CA 1
ATOM 785 C C . ARG A 1 99 ? 12.242 -4.426 5.575 1.00 96.88 99 ARG A C 1
ATOM 787 O O . ARG A 1 99 ? 11.923 -4.560 6.751 1.00 96.88 99 ARG A O 1
ATOM 794 N N . PHE A 1 100 ? 11.448 -3.831 4.681 1.00 96.75 100 PHE A N 1
ATOM 795 C CA . PHE A 1 100 ? 10.106 -3.334 5.002 1.00 96.75 100 PHE A CA 1
ATOM 796 C C . PHE A 1 100 ? 9.165 -4.471 5.423 1.00 96.75 100 PHE A C 1
ATOM 798 O O . PHE A 1 100 ? 8.495 -4.369 6.449 1.00 96.75 100 PHE A O 1
ATOM 805 N N . PHE A 1 101 ? 9.133 -5.571 4.665 1.00 97.25 101 PHE A N 1
ATOM 806 C CA . PHE A 1 101 ? 8.309 -6.733 5.009 1.00 97.25 101 PHE A CA 1
ATOM 807 C C . PHE A 1 101 ? 8.765 -7.414 6.303 1.00 97.25 101 PHE A C 1
ATOM 809 O O . PHE A 1 101 ? 7.919 -7.818 7.095 1.00 97.25 101 PHE A O 1
ATOM 816 N N . GLY A 1 102 ? 10.077 -7.482 6.552 1.00 96.69 102 GLY A N 1
ATOM 817 C CA . GLY A 1 102 ? 10.641 -7.957 7.817 1.00 96.69 102 GLY A CA 1
ATOM 818 C C . GLY A 1 102 ? 10.119 -7.156 9.008 1.00 96.69 102 GLY A C 1
ATOM 819 O O . GLY A 1 102 ? 9.542 -7.737 9.916 1.00 96.69 102 GLY A O 1
ATOM 820 N N . ALA A 1 103 ? 10.181 -5.823 8.942 1.00 97.00 103 ALA A N 1
ATOM 821 C CA . ALA A 1 103 ? 9.644 -4.966 10.000 1.00 97.00 103 ALA A CA 1
ATOM 822 C C . ALA A 1 103 ? 8.132 -5.167 10.222 1.00 97.00 103 ALA A C 1
ATOM 824 O O . ALA A 1 103 ? 7.675 -5.259 11.358 1.00 97.00 103 ALA A O 1
ATOM 825 N N . MET A 1 104 ? 7.344 -5.283 9.146 1.00 97.19 104 MET A N 1
ATOM 826 C CA . MET A 1 104 ? 5.906 -5.580 9.243 1.00 97.19 104 MET A CA 1
ATOM 827 C C . MET A 1 104 ? 5.630 -6.933 9.911 1.00 97.19 104 MET A C 1
ATOM 829 O O . MET A 1 104 ? 4.667 -7.058 10.668 1.00 97.19 104 MET A O 1
ATOM 833 N N . LYS A 1 105 ? 6.457 -7.942 9.613 1.00 96.44 105 LYS A N 1
ATOM 834 C CA . LYS A 1 105 ? 6.366 -9.288 10.182 1.00 96.44 105 LYS A CA 1
ATOM 835 C C . LYS A 1 105 ? 6.731 -9.300 11.662 1.00 96.44 105 LYS A C 1
ATOM 837 O O . LYS A 1 105 ? 5.966 -9.851 12.448 1.00 96.44 105 LYS A O 1
ATOM 842 N N . ASP A 1 106 ? 7.850 -8.682 12.025 1.00 96.25 106 ASP A N 1
ATOM 843 C CA . ASP A 1 106 ? 8.337 -8.607 13.407 1.00 96.25 106 ASP A CA 1
ATOM 844 C C . ASP A 1 106 ? 7.317 -7.894 14.301 1.00 96.25 106 ASP A C 1
ATOM 846 O O . ASP A 1 106 ? 7.000 -8.352 15.399 1.00 96.25 106 ASP A O 1
ATOM 850 N N . GLU A 1 107 ? 6.699 -6.834 13.776 1.00 96.94 107 GLU A N 1
ATOM 851 C CA . GLU A 1 107 ? 5.608 -6.129 14.442 1.00 96.94 107 GLU A CA 1
ATOM 852 C C . GLU A 1 107 ? 4.241 -6.808 14.272 1.00 96.94 107 GLU A C 1
ATOM 854 O O . GLU A 1 107 ? 3.236 -6.284 14.749 1.00 96.94 107 GLU A O 1
ATOM 859 N N . ALA A 1 108 ? 4.147 -7.971 13.626 1.00 96.12 108 ALA A N 1
ATOM 860 C CA . ALA A 1 108 ? 2.896 -8.699 13.395 1.00 96.12 108 ALA A CA 1
ATOM 861 C C . ALA A 1 108 ? 1.753 -7.803 12.865 1.00 96.12 108 ALA A C 1
ATOM 863 O O . ALA A 1 108 ? 0.602 -7.914 13.297 1.00 96.12 108 ALA A O 1
ATOM 864 N N . ILE A 1 109 ? 2.070 -6.882 11.948 1.00 97.69 109 ILE A N 1
ATOM 865 C CA . ILE A 1 109 ? 1.104 -5.957 11.352 1.00 97.69 109 ILE A CA 1
ATOM 866 C C . ILE A 1 109 ? 0.507 -6.606 10.095 1.00 97.69 109 ILE A C 1
ATOM 868 O O . ILE A 1 109 ? 1.238 -6.845 9.129 1.00 97.69 109 ILE A O 1
ATOM 872 N N . PRO A 1 110 ? -0.817 -6.850 10.037 1.00 97.69 110 PRO A N 1
ATOM 873 C CA . PRO A 1 110 ? -1.467 -7.269 8.802 1.00 97.69 110 PRO A CA 1
ATOM 874 C C . PRO A 1 110 ? -1.277 -6.230 7.695 1.00 97.69 110 PRO A C 1
ATOM 876 O O . PRO A 1 110 ? -1.311 -5.019 7.944 1.00 97.69 110 PRO A O 1
ATOM 879 N N . PHE A 1 111 ? -1.105 -6.684 6.457 1.00 97.81 111 PHE A N 1
ATOM 880 C CA . PHE A 1 111 ? -0.766 -5.798 5.350 1.00 97.81 111 PHE A CA 1
ATOM 881 C C . PHE A 1 111 ? -1.648 -6.017 4.127 1.00 97.81 111 PHE A C 1
ATOM 883 O O . PHE A 1 111 ? -1.734 -7.112 3.575 1.00 97.81 111 PHE A O 1
ATOM 890 N N . ILE A 1 112 ? -2.273 -4.932 3.671 1.00 97.56 112 ILE A N 1
ATOM 891 C CA . ILE A 1 112 ? -3.027 -4.903 2.425 1.00 97.56 112 ILE A CA 1
ATOM 892 C C . ILE A 1 112 ? -2.120 -4.384 1.302 1.00 97.56 112 ILE A C 1
ATOM 894 O O . ILE A 1 112 ? -1.749 -3.204 1.256 1.00 97.56 112 ILE A O 1
ATOM 898 N N . LEU A 1 113 ? -1.838 -5.228 0.317 1.00 95.56 113 LEU A N 1
ATOM 899 C CA . LEU A 1 113 ? -1.011 -4.884 -0.835 1.00 95.56 113 LEU A CA 1
ATOM 900 C C . LEU A 1 113 ? -1.869 -4.719 -2.094 1.00 95.56 113 LEU A C 1
ATOM 902 O O . LEU A 1 113 ? -2.730 -5.532 -2.409 1.00 95.56 113 LEU A O 1
ATOM 906 N N . HIS A 1 114 ? -1.647 -3.628 -2.823 1.00 93.81 114 HIS A N 1
ATOM 907 C CA . HIS A 1 114 ? -2.196 -3.415 -4.166 1.00 93.81 114 HIS A CA 1
ATOM 908 C C . HIS A 1 114 ? -1.017 -3.247 -5.109 1.00 93.81 114 HIS A C 1
ATOM 910 O O . HIS A 1 114 ? -0.420 -2.178 -5.138 1.00 93.81 114 HIS A O 1
ATOM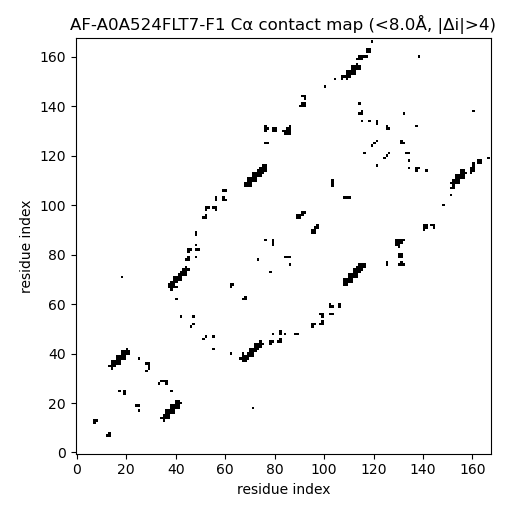 916 N N . LEU A 1 115 ? -0.633 -4.321 -5.793 1.00 90.69 115 LEU A N 1
ATOM 917 C CA . LEU A 1 115 ? 0.597 -4.371 -6.589 1.00 90.69 115 LEU A CA 1
ATOM 918 C C . LEU A 1 115 ? 0.350 -4.215 -8.092 1.00 90.69 115 LEU A C 1
ATOM 920 O O . LEU A 1 115 ? 1.222 -3.743 -8.807 1.00 90.69 115 LEU A O 1
ATOM 924 N N . SER A 1 116 ? -0.838 -4.568 -8.570 1.00 87.75 116 SER A N 1
ATOM 925 C CA . SER A 1 116 ? -1.169 -4.542 -9.992 1.00 87.75 116 SER A CA 1
ATOM 926 C C . SER A 1 116 ? -2.589 -4.018 -10.204 1.00 87.75 116 SER A C 1
ATOM 928 O O . SER A 1 116 ? -3.386 -3.971 -9.267 1.00 87.75 116 SER A O 1
ATOM 930 N N . ASP A 1 117 ? -2.862 -3.589 -11.430 1.00 88.81 117 ASP A N 1
ATOM 931 C CA . ASP A 1 117 ? -4.115 -2.977 -11.870 1.00 88.81 117 ASP A CA 1
ATOM 932 C C . ASP A 1 117 ? -4.770 -3.827 -12.988 1.00 88.81 117 ASP A C 1
ATOM 934 O O . ASP A 1 117 ? -4.170 -4.797 -13.462 1.00 88.81 117 ASP A O 1
ATOM 938 N N . PRO A 1 118 ? -6.013 -3.520 -13.397 1.00 87.69 118 PRO A N 1
ATOM 939 C CA . PRO A 1 118 ? -6.721 -4.253 -14.452 1.00 87.69 118 PRO A CA 1
ATOM 940 C C . PRO A 1 118 ? -5.997 -4.299 -15.807 1.00 87.69 118 PRO A C 1
ATOM 942 O O . PRO A 1 118 ? -5.217 -3.404 -16.141 1.00 87.69 118 PRO A O 1
ATOM 945 N N . ASP A 1 119 ? -6.320 -5.300 -16.637 1.00 88.12 119 ASP A N 1
ATOM 946 C CA . ASP A 1 119 ? -5.726 -5.498 -17.977 1.00 88.12 119 ASP A CA 1
ATOM 947 C C . ASP A 1 119 ? -5.853 -4.252 -18.864 1.00 88.12 119 ASP A C 1
ATOM 949 O O . ASP A 1 119 ? -4.907 -3.829 -19.529 1.00 88.12 119 ASP A O 1
ATOM 953 N N . THR A 1 120 ? -6.999 -3.577 -18.775 1.00 88.62 120 THR A N 1
ATOM 954 C CA . THR A 1 120 ? -7.287 -2.344 -19.517 1.00 88.62 120 THR A CA 1
ATOM 955 C C . THR A 1 120 ? -6.290 -1.217 -19.236 1.00 88.62 120 THR A C 1
ATOM 957 O O . THR A 1 120 ? -6.003 -0.407 -20.123 1.00 88.62 120 THR A O 1
ATOM 960 N N . TYR A 1 121 ? -5.714 -1.153 -18.032 1.00 90.69 121 TYR A N 1
ATOM 961 C CA . TYR A 1 121 ? -4.685 -0.168 -17.704 1.00 90.69 121 TYR A CA 1
ATOM 962 C C . TYR A 1 121 ? -3.350 -0.523 -18.356 1.00 90.69 121 TYR A C 1
ATOM 964 O O . TYR A 1 121 ? -2.663 0.378 -18.840 1.00 90.69 121 TYR A O 1
ATOM 972 N N . TYR A 1 122 ? -3.006 -1.808 -18.446 1.00 90.94 122 TYR A N 1
ATOM 973 C CA . TYR A 1 122 ? -1.813 -2.244 -19.172 1.00 90.94 122 TYR A CA 1
ATOM 974 C C . TYR A 1 122 ? -1.914 -1.957 -20.672 1.00 90.94 122 TYR A C 1
ATOM 976 O O . TYR A 1 122 ? -0.940 -1.501 -21.272 1.00 90.94 122 TYR A O 1
ATOM 984 N N . GLU A 1 123 ? -3.102 -2.129 -21.253 1.00 90.25 123 GLU A N 1
ATOM 985 C CA . GLU A 1 123 ? -3.372 -1.834 -22.665 1.00 90.25 123 GLU A CA 1
ATOM 986 C C . GLU A 1 123 ? -3.359 -0.331 -22.982 1.00 90.25 123 GLU A C 1
A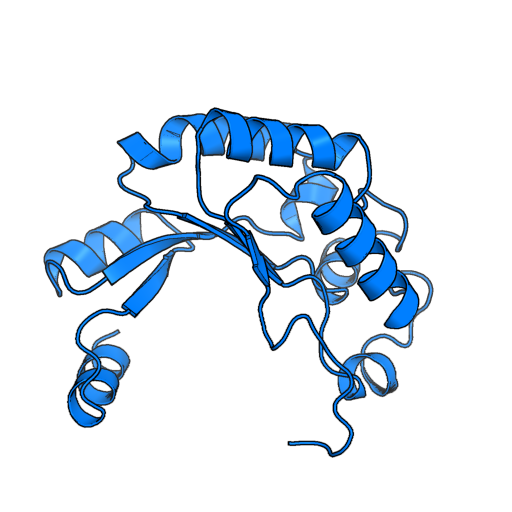TOM 988 O O . GLU A 1 123 ? -2.913 0.069 -24.057 1.00 90.25 123 GLU A O 1
ATOM 993 N N . THR A 1 124 ? -3.862 0.514 -22.072 1.00 91.12 124 THR A N 1
ATOM 994 C CA . THR A 1 124 ? -4.174 1.921 -22.405 1.00 91.12 124 THR A CA 1
ATOM 995 C C . THR A 1 124 ? -3.382 2.972 -21.633 1.00 91.12 124 THR A C 1
ATOM 997 O O . THR A 1 124 ? -3.218 4.088 -22.128 1.00 91.12 124 THR A O 1
ATOM 1000 N N . LYS A 1 125 ? -2.916 2.669 -20.415 1.00 92.56 125 LYS A N 1
ATOM 1001 C CA . LYS A 1 125 ? -2.258 3.632 -19.509 1.00 92.56 125 LYS A CA 1
ATOM 1002 C C . LYS A 1 125 ? -0.787 3.316 -19.259 1.00 92.56 125 LYS A C 1
ATOM 1004 O O . LYS A 1 125 ? -0.016 4.240 -19.014 1.00 92.56 125 LYS A O 1
ATOM 1009 N N . TYR A 1 126 ? -0.389 2.049 -19.338 1.00 93.44 126 TYR A N 1
ATOM 1010 C CA . TYR A 1 126 ? 0.970 1.586 -19.033 1.00 93.44 126 TYR A CA 1
ATOM 1011 C C . TYR A 1 126 ? 1.779 1.218 -20.278 1.00 93.44 126 TYR A C 1
ATOM 1013 O O . TYR A 1 126 ? 2.526 0.237 -20.310 1.00 93.44 126 TYR A O 1
ATOM 1021 N N . THR A 1 127 ? 1.626 2.027 -21.323 1.00 93.12 127 THR A N 1
ATOM 1022 C CA . THR A 1 127 ? 2.274 1.816 -22.621 1.00 93.12 127 THR A CA 1
ATOM 1023 C C . THR A 1 127 ? 3.726 2.300 -22.647 1.00 93.12 127 THR A C 1
ATOM 1025 O O . THR A 1 127 ? 4.535 1.736 -23.381 1.00 93.12 127 THR A O 1
ATOM 1028 N N . ASP A 1 128 ? 4.091 3.280 -21.812 1.00 94.31 128 ASP A N 1
ATOM 1029 C CA . ASP A 1 128 ? 5.469 3.770 -21.701 1.00 94.31 128 ASP A CA 1
ATOM 1030 C C . ASP A 1 128 ? 6.370 2.781 -20.941 1.00 94.31 128 ASP A C 1
ATOM 1032 O O . ASP A 1 128 ? 6.364 2.696 -19.707 1.00 94.31 128 ASP A O 1
ATOM 1036 N N . LYS A 1 129 ? 7.190 2.047 -21.697 1.00 92.19 129 LYS A N 1
ATOM 1037 C CA . LYS A 1 129 ? 8.120 1.037 -21.171 1.00 92.19 129 LYS A CA 1
ATOM 1038 C C . LYS A 1 129 ? 9.294 1.617 -20.385 1.00 92.19 129 LYS A C 1
ATOM 1040 O O . LYS A 1 129 ? 10.011 0.854 -19.742 1.00 92.19 129 LYS A O 1
ATOM 1045 N N . LYS A 1 130 ? 9.477 2.942 -20.375 1.00 93.38 130 LYS A N 1
ATOM 1046 C CA . LYS A 1 130 ? 10.452 3.592 -19.493 1.00 93.38 130 LYS A CA 1
ATOM 1047 C C . LYS A 1 130 ? 10.081 3.421 -18.019 1.00 93.38 130 LYS A C 1
ATOM 1049 O O . LYS A 1 130 ? 10.971 3.246 -17.191 1.00 93.38 130 LYS A O 1
ATOM 1054 N N . TYR A 1 131 ? 8.788 3.467 -17.696 1.00 93.25 131 TYR A N 1
ATOM 1055 C CA . TYR A 1 131 ? 8.295 3.442 -16.311 1.00 93.25 131 TYR A CA 1
ATOM 1056 C C . TYR A 1 131 ? 7.498 2.178 -15.983 1.00 93.25 131 TYR A C 1
ATOM 1058 O O . TYR A 1 131 ? 7.446 1.734 -14.830 1.00 93.25 131 TYR A O 1
ATOM 1066 N N . TYR A 1 132 ? 6.849 1.595 -16.991 1.00 94.12 132 TYR A N 1
ATOM 1067 C CA . TYR A 1 132 ? 5.897 0.515 -16.792 1.00 94.12 132 TYR A CA 1
ATOM 1068 C C . TYR A 1 132 ? 6.367 -0.820 -17.360 1.00 94.12 132 TYR A C 1
ATOM 1070 O O . TYR A 1 132 ? 7.180 -0.901 -18.278 1.00 94.12 132 TYR A O 1
ATOM 1078 N N . SER A 1 133 ? 5.821 -1.883 -16.778 1.00 90.88 133 SER A N 1
ATOM 1079 C CA . SER A 1 133 ? 6.199 -3.270 -17.023 1.00 90.88 133 SER A CA 1
ATOM 1080 C C . SER A 1 133 ? 5.043 -4.024 -17.710 1.00 90.88 133 SER A C 1
ATOM 1082 O O . SER A 1 133 ? 4.167 -3.386 -18.300 1.00 90.88 133 SER A O 1
ATOM 1084 N N . SER A 1 134 ? 5.061 -5.358 -17.735 1.00 91.94 134 SER A N 1
ATOM 1085 C CA . SER A 1 134 ? 3.903 -6.158 -18.162 1.00 91.94 134 SER A CA 1
ATOM 1086 C C . SER A 1 134 ? 3.140 -6.666 -16.942 1.00 91.94 134 SER A C 1
ATOM 1088 O O . SER A 1 134 ? 3.729 -6.821 -15.869 1.00 91.94 134 SER A O 1
ATOM 1090 N N . LYS A 1 135 ? 1.853 -6.983 -17.113 1.00 90.88 135 LYS A N 1
ATOM 1091 C CA . LYS A 1 135 ? 1.046 -7.540 -16.026 1.00 90.88 135 LYS A CA 1
ATOM 1092 C C . LYS A 1 135 ? 1.643 -8.838 -15.500 1.00 90.88 135 LYS A C 1
ATOM 1094 O O . LYS A 1 135 ? 1.742 -9.017 -14.296 1.00 90.88 135 LYS A O 1
ATOM 1099 N N . GLU A 1 136 ? 2.126 -9.706 -16.383 1.00 91.12 136 GLU A N 1
ATOM 1100 C CA . GLU A 1 136 ? 2.767 -10.973 -16.019 1.00 91.12 136 GLU A CA 1
ATOM 1101 C C . GLU A 1 136 ? 4.031 -10.748 -15.189 1.00 91.12 136 GLU A C 1
ATOM 1103 O O . GLU A 1 136 ? 4.327 -11.525 -14.285 1.00 91.12 136 GLU A O 1
ATOM 1108 N N . ARG A 1 137 ? 4.796 -9.689 -15.479 1.00 91.62 137 ARG A N 1
ATOM 1109 C CA . ARG A 1 137 ? 5.976 -9.345 -14.682 1.00 91.62 137 ARG A CA 1
ATOM 1110 C C . ARG A 1 137 ? 5.585 -8.838 -13.297 1.00 91.62 137 ARG A C 1
ATOM 1112 O O . ARG A 1 137 ? 6.209 -9.252 -12.324 1.00 91.62 137 ARG A O 1
ATOM 1119 N N . ASP A 1 138 ? 4.583 -7.970 -13.209 1.00 91.69 138 ASP A N 1
ATOM 1120 C CA . ASP A 1 138 ? 4.077 -7.479 -11.926 1.00 91.69 138 ASP A CA 1
ATOM 1121 C C . ASP A 1 138 ? 3.430 -8.637 -11.115 1.00 91.69 138 ASP A C 1
ATOM 1123 O O . ASP A 1 138 ? 3.638 -8.741 -9.911 1.00 91.69 138 ASP A O 1
ATOM 1127 N N . LEU A 1 139 ? 2.762 -9.606 -11.754 1.00 91.94 139 LEU A N 1
ATOM 1128 C CA . LEU A 1 139 ? 2.262 -10.818 -11.082 1.00 91.94 139 LEU A CA 1
ATOM 1129 C C . LEU A 1 139 ? 3.389 -11.724 -10.563 1.00 91.94 139 LEU A C 1
ATOM 1131 O O . LEU A 1 139 ? 3.312 -12.172 -9.423 1.00 91.94 139 LEU A O 1
ATOM 1135 N N . ARG A 1 140 ? 4.470 -11.926 -11.328 1.00 93.38 140 ARG A N 1
ATOM 1136 C CA . ARG A 1 140 ? 5.662 -12.646 -10.830 1.00 93.38 140 ARG A CA 1
ATOM 1137 C C . ARG A 1 140 ? 6.297 -11.960 -9.621 1.00 93.38 140 ARG A C 1
ATOM 1139 O O . ARG A 1 140 ? 6.788 -12.623 -8.716 1.00 93.38 140 ARG A O 1
ATOM 1146 N N . GLU A 1 141 ? 6.273 -10.629 -9.593 1.00 93.81 141 GLU A N 1
ATOM 1147 C CA . GLU A 1 141 ? 6.734 -9.858 -8.436 1.00 93.81 141 GLU A CA 1
ATOM 1148 C C . GLU A 1 141 ? 5.862 -10.124 -7.198 1.00 93.81 141 GLU A C 1
ATOM 1150 O O . GLU A 1 141 ? 6.381 -10.297 -6.095 1.00 93.81 141 GLU A O 1
ATOM 1155 N N . LEU A 1 142 ? 4.541 -10.231 -7.369 1.00 93.69 142 LEU A N 1
ATOM 1156 C CA . LEU A 1 142 ? 3.644 -10.641 -6.289 1.00 93.69 142 LEU A CA 1
ATOM 1157 C C . LEU A 1 142 ? 3.906 -12.083 -5.829 1.00 93.69 142 LEU A C 1
ATOM 1159 O O . LEU A 1 142 ? 3.947 -12.329 -4.625 1.00 93.69 142 LEU A O 1
ATOM 1163 N N . GLU A 1 143 ? 4.104 -13.024 -6.754 1.00 94.81 143 GLU A N 1
ATOM 1164 C CA . GLU A 1 143 ? 4.456 -14.415 -6.430 1.00 94.81 143 GLU A CA 1
ATOM 1165 C C . GLU A 1 143 ? 5.744 -14.489 -5.598 1.00 94.81 143 GLU A C 1
ATOM 1167 O O . GLU A 1 143 ? 5.793 -15.222 -4.611 1.00 94.81 143 GLU A O 1
ATOM 1172 N N . GLY A 1 144 ? 6.751 -13.672 -5.930 1.00 96.12 144 GLY A N 1
ATOM 1173 C CA . GLY A 1 144 ? 7.983 -13.549 -5.149 1.00 96.12 144 GLY A CA 1
ATOM 1174 C C . GLY A 1 144 ? 7.734 -13.083 -3.710 1.00 96.12 144 GLY A C 1
ATOM 1175 O O . GLY A 1 144 ? 8.254 -13.684 -2.767 1.00 96.12 144 GLY A O 1
ATOM 1176 N N . VAL A 1 145 ? 6.883 -12.066 -3.521 1.00 95.44 145 VAL A N 1
ATOM 1177 C CA . VAL A 1 145 ? 6.467 -11.605 -2.181 1.00 95.44 145 VAL A CA 1
ATOM 1178 C C . VAL A 1 145 ? 5.759 -12.724 -1.416 1.00 95.44 145 VAL A C 1
ATOM 1180 O O . VAL A 1 145 ? 6.134 -13.023 -0.284 1.00 95.44 145 VAL A O 1
ATOM 1183 N N . LEU A 1 146 ? 4.763 -13.370 -2.027 1.00 95.06 146 LEU A N 1
ATOM 1184 C CA . LEU A 1 146 ? 3.978 -14.424 -1.377 1.00 95.06 146 LEU A CA 1
ATOM 1185 C C . LEU A 1 146 ? 4.831 -15.650 -1.029 1.00 95.06 146 LEU A C 1
ATOM 1187 O O . LEU A 1 146 ? 4.656 -16.233 0.037 1.00 95.06 146 LEU A O 1
ATOM 1191 N N . SER A 1 147 ? 5.784 -16.015 -1.889 1.00 96.56 147 SER A N 1
ATOM 1192 C CA . SER A 1 147 ? 6.710 -17.119 -1.631 1.00 96.56 147 SER A CA 1
ATOM 1193 C C . SER A 1 147 ? 7.650 -16.820 -0.464 1.00 96.56 147 SER A C 1
ATOM 1195 O O . SER A 1 147 ? 7.953 -17.724 0.313 1.00 96.56 147 SER A O 1
ATOM 1197 N N . ARG A 1 148 ? 8.137 -15.578 -0.348 1.00 96.19 148 ARG A N 1
ATOM 1198 C CA . ARG A 1 148 ? 9.083 -15.166 0.703 1.00 96.19 148 ARG A CA 1
ATOM 1199 C C . ARG A 1 148 ? 8.400 -14.934 2.054 1.00 96.19 148 ARG A C 1
ATOM 1201 O O . ARG A 1 148 ? 9.039 -15.118 3.086 1.00 96.19 148 ARG A O 1
ATOM 1208 N N . TYR A 1 149 ? 7.122 -14.552 2.046 1.00 95.81 149 TYR A N 1
ATOM 1209 C CA . TYR A 1 149 ? 6.362 -14.116 3.225 1.00 95.81 149 TYR A CA 1
ATOM 1210 C C . TYR A 1 149 ? 5.048 -14.888 3.410 1.00 95.81 149 TYR A C 1
ATOM 1212 O O . TYR A 1 149 ? 4.010 -14.304 3.721 1.00 95.81 149 TYR A O 1
ATOM 1220 N N . ASN A 1 150 ? 5.089 -16.208 3.219 1.00 93.31 150 ASN A N 1
ATOM 1221 C CA . ASN A 1 150 ? 3.912 -17.083 3.304 1.00 93.31 150 ASN A CA 1
ATOM 1222 C C . ASN A 1 150 ? 3.314 -17.222 4.719 1.00 93.31 150 ASN A C 1
ATOM 1224 O O . ASN A 1 150 ? 2.215 -17.752 4.866 1.00 93.31 150 ASN A O 1
ATOM 1228 N N . ASP A 1 151 ? 4.017 -16.733 5.741 1.00 94.69 151 ASP A N 1
ATOM 1229 C CA . ASP A 1 151 ? 3.603 -16.742 7.142 1.00 94.69 151 ASP A CA 1
ATOM 1230 C C . ASP A 1 151 ? 3.141 -15.366 7.653 1.00 94.69 151 ASP A C 1
ATOM 1232 O O . ASP A 1 151 ? 2.776 -15.224 8.820 1.00 94.69 151 ASP A O 1
ATOM 1236 N N . MET A 1 152 ? 3.119 -14.347 6.786 1.00 95.69 152 MET A N 1
ATOM 1237 C CA . MET A 1 152 ? 2.559 -13.032 7.099 1.00 95.6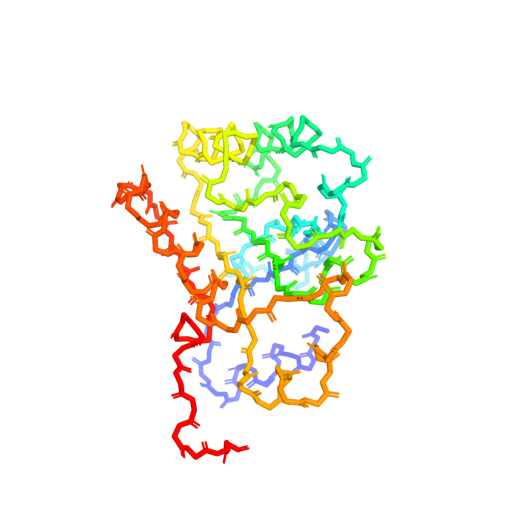9 152 MET A CA 1
ATOM 1238 C C . MET A 1 152 ? 1.062 -12.955 6.782 1.00 95.69 152 MET A C 1
ATOM 1240 O O . MET A 1 152 ? 0.581 -13.484 5.780 1.00 95.69 152 MET A O 1
ATOM 1244 N N . SER A 1 153 ? 0.329 -12.171 7.575 1.00 96.12 153 SER A N 1
ATOM 1245 C CA . SER A 1 153 ? -1.063 -11.805 7.286 1.00 96.12 153 SER A CA 1
ATOM 1246 C C . SER A 1 153 ? -1.140 -10.802 6.129 1.00 96.12 153 SER A C 1
ATOM 1248 O O . SER A 1 153 ? -1.141 -9.586 6.341 1.00 96.12 153 SER A O 1
ATOM 1250 N N . LEU A 1 154 ? -1.203 -11.315 4.899 1.00 95.56 154 LEU A N 1
ATOM 1251 C CA . LEU A 1 154 ? -1.279 -10.5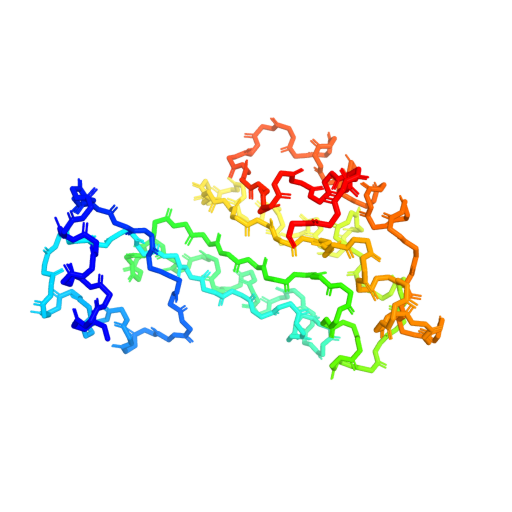28 3.668 1.00 95.56 154 LEU A CA 1
ATOM 1252 C C . LEU A 1 154 ? -2.673 -10.598 3.039 1.00 95.56 154 LEU A C 1
ATOM 1254 O O . LEU A 1 154 ? -3.224 -11.674 2.820 1.00 95.56 154 LEU A O 1
ATOM 1258 N N . GLN A 1 155 ? -3.218 -9.438 2.675 1.00 95.19 155 GLN A N 1
ATOM 1259 C CA . GLN A 1 155 ? -4.422 -9.328 1.855 1.00 95.19 155 GLN A CA 1
ATOM 1260 C C . GLN A 1 155 ? -4.076 -8.616 0.549 1.00 95.19 155 GLN A C 1
ATOM 1262 O O . GLN A 1 155 ? -3.589 -7.485 0.554 1.00 95.19 155 GLN A O 1
ATOM 1267 N N . ILE A 1 156 ? -4.357 -9.251 -0.586 1.00 93.69 156 ILE A N 1
ATOM 1268 C CA . ILE A 1 156 ? -4.098 -8.648 -1.895 1.00 93.69 156 ILE A CA 1
ATOM 1269 C C . ILE A 1 156 ? -5.390 -8.050 -2.451 1.00 93.69 156 ILE A C 1
ATOM 1271 O O . ILE A 1 156 ? -6.435 -8.699 -2.480 1.00 93.69 156 ILE A O 1
ATOM 1275 N N . ALA A 1 157 ? -5.325 -6.790 -2.874 1.00 90.56 157 ALA A N 1
ATOM 1276 C CA . ALA A 1 157 ? -6.469 -6.092 -3.447 1.00 90.56 157 ALA A CA 1
ATOM 1277 C C . ALA A 1 157 ? -6.890 -6.700 -4.801 1.00 90.56 157 ALA A C 1
ATOM 1279 O O . ALA A 1 157 ? -6.066 -7.263 -5.520 1.00 90.56 157 ALA A O 1
ATOM 1280 N N . HIS A 1 158 ? -8.171 -6.542 -5.150 1.00 88.25 158 HIS A N 1
ATOM 1281 C CA . HIS A 1 158 ? -8.714 -6.816 -6.491 1.00 88.25 158 HIS A CA 1
ATOM 1282 C C . HIS A 1 158 ? -8.428 -8.236 -7.014 1.00 88.25 158 HIS A C 1
ATOM 1284 O O . HIS A 1 158 ? -7.924 -8.395 -8.120 1.00 88.25 158 HIS A O 1
ATOM 1290 N N . PHE A 1 159 ? -8.692 -9.270 -6.202 1.00 86.69 159 PHE A N 1
ATOM 1291 C CA . PHE A 1 159 ? -8.414 -10.673 -6.559 1.00 86.69 159 PHE A CA 1
ATOM 1292 C C . PHE A 1 159 ? -6.969 -10.898 -7.032 1.00 86.69 159 PHE A C 1
ATOM 1294 O O . PHE A 1 159 ? -6.725 -11.622 -7.990 1.00 86.69 159 PHE A O 1
ATOM 1301 N N . ALA A 1 160 ? -6.004 -10.229 -6.394 1.00 87.12 160 ALA A N 1
ATOM 1302 C CA . ALA A 1 160 ? -4.593 -10.287 -6.771 1.00 87.12 160 ALA A CA 1
ATOM 1303 C C . ALA A 1 160 ? -4.299 -9.874 -8.225 1.00 87.12 160 ALA A C 1
ATOM 1305 O O . ALA A 1 160 ? -3.312 -10.318 -8.804 1.00 87.12 160 ALA A O 1
ATOM 1306 N N . ALA A 1 161 ? -5.138 -9.000 -8.794 1.00 81.12 161 ALA A N 1
ATOM 1307 C CA . ALA A 1 161 ? -5.088 -8.596 -10.196 1.00 81.12 161 ALA A CA 1
ATOM 1308 C C . ALA A 1 161 ? -5.175 -9.783 -11.168 1.00 81.12 161 ALA A C 1
ATOM 1310 O O . ALA A 1 161 ? -4.510 -9.791 -12.207 1.00 81.12 161 ALA A O 1
ATOM 1311 N N . GLN A 1 162 ? -5.992 -10.789 -10.841 1.00 74.19 162 GLN A N 1
ATOM 1312 C CA . GLN A 1 162 ? -6.317 -11.865 -11.774 1.00 74.19 162 GLN A CA 1
ATOM 1313 C C . GLN A 1 162 ? -6.832 -11.316 -13.122 1.00 74.19 162 GLN A C 1
ATOM 1315 O O . GLN A 1 162 ? -7.329 -10.186 -13.185 1.00 74.19 162 GLN A O 1
ATOM 1320 N N . PRO A 1 163 ? -6.658 -12.065 -14.228 1.00 69.75 163 PRO A N 1
ATOM 1321 C CA . PRO A 1 163 ? -7.143 -11.653 -15.541 1.00 69.75 163 PRO A CA 1
ATOM 1322 C C . PRO A 1 163 ? -8.644 -11.362 -15.525 1.00 69.75 163 PRO A C 1
ATOM 1324 O O . PRO A 1 163 ? -9.442 -12.183 -15.065 1.00 69.75 163 PRO A O 1
ATOM 1327 N N . GLU A 1 164 ? -9.032 -10.210 -16.061 1.00 65.12 164 GLU A N 1
ATOM 1328 C CA . GLU A 1 164 ? -10.436 -9.868 -16.264 1.00 65.12 164 GLU A CA 1
ATOM 1329 C C . GLU A 1 164 ? -10.853 -10.432 -17.625 1.00 65.12 164 GLU A C 1
ATOM 1331 O O . GLU A 1 164 ? -10.635 -9.821 -18.668 1.00 65.12 164 GLU A O 1
ATOM 1336 N N . ILE A 1 165 ? -11.426 -11.641 -17.629 1.00 56.97 165 ILE A N 1
ATOM 1337 C CA . ILE A 1 165 ? -11.843 -12.336 -18.866 1.00 56.97 165 ILE A CA 1
ATOM 1338 C C . ILE A 1 165 ? -12.874 -11.500 -19.650 1.00 56.97 165 ILE A C 1
ATOM 1340 O O . ILE A 1 165 ? -12.930 -11.534 -20.879 1.00 56.97 165 ILE A O 1
ATOM 1344 N N . HIS A 1 166 ? -13.665 -10.707 -18.926 1.00 50.50 166 HIS A N 1
ATOM 1345 C CA . HIS A 1 166 ? -14.584 -9.713 -19.456 1.00 50.50 166 HIS A CA 1
ATOM 1346 C C . HIS A 1 166 ? -14.411 -8.426 -18.651 1.00 50.50 166 HIS A C 1
ATOM 1348 O O . HIS A 1 166 ? -14.388 -8.474 -17.422 1.00 50.50 166 HIS A O 1
ATOM 1354 N N . ARG A 1 167 ? -14.280 -7.290 -19.347 1.00 46.16 167 ARG A N 1
ATOM 1355 C CA . ARG A 1 167 ? -14.303 -5.957 -18.728 1.00 46.16 167 ARG A CA 1
ATOM 1356 C C . ARG A 1 167 ? -15.561 -5.854 -17.855 1.00 46.16 167 ARG A C 1
ATOM 1358 O O . ARG A 1 167 ? -16.654 -6.058 -18.383 1.00 46.16 167 ARG A O 1
ATOM 1365 N N . LEU A 1 168 ? -15.390 -5.594 -16.557 1.00 43.50 168 LEU A N 1
ATOM 1366 C CA . LEU A 1 168 ? -16.490 -5.234 -15.656 1.00 43.50 168 LEU A CA 1
ATOM 1367 C C . LEU A 1 168 ? -17.111 -3.893 -16.066 1.00 43.50 168 LEU A C 1
ATOM 1369 O O . LEU A 1 168 ? -16.346 -2.994 -16.490 1.00 43.50 168 LEU A O 1
#

Secondary structure (DSSP, 8-state):
-HHHHHHHHHTT---EEEEESSHHHHHHHHHHSTT-EEEEEEEETTHHHHH-SHHHHHHHTTTTTTT--EEEEE-SHHHHHHHT--TTTT-TTSHHHHHHHHHHHHTT--EEEE----HHHHHHT---TTT---HHHHHHHHHHHHHH-TTS-EEESHHHH---SS--

Sequence (168 aa):
MDLLVETERKFGIEKAILICHSLEIKKYANRKYPDRFIHAKYFSGAFRFSNGVDPLIKEIATLKEEGYHLAKMQSAPMMRGRAATGPDTLRMDGDEMARFFGAMKDEAIPFILHLSDPDTYYETKYTDKKYYSSKERDLRELEGVLSRYNDMSLQIAHFAAQPEIHRL

Mean predicted aligned error: 3.81 Å

Radius of gyration: 16.92 Å; Cα contacts (8 Å, |Δi|>4): 237; chains: 1; bounding box: 44×31×42 Å

Foldseek 3Di:
DVVVVVVCVVVVNQAEEDADADLVVVVVCCVVPNPRYQYAYEDELLVCLVPNCVVVLVVLVCCVVSPHQAYEYEQELVSQVVNVHAPPRPQCLDPSVVSVVVSCVVSLHAYEYEQYDAPVCVVPPQPPNRRHDHPVVSLVSVVSNCVVPVPHNYHYPPVVRPHPPDDD

Solvent-accessible surface area (backbone atoms only — not comparable to full-atom values): 9478 Å² total; per-residue (Å²): 108,67,69,55,55,54,49,35,50,76,71,71,50,76,67,46,79,41,76,29,86,43,72,65,59,50,53,51,43,49,74,77,43,64,88,34,59,48,36,24,43,54,47,61,41,35,54,39,75,80,62,47,49,64,65,56,42,60,50,59,78,44,33,62,86,74,62,36,69,29,36,32,36,52,50,25,56,66,26,29,52,75,56,74,33,42,64,76,59,83,36,74,54,33,74,70,37,44,54,41,52,47,49,34,51,78,66,68,44,36,36,37,43,28,54,55,66,60,64,68,44,53,74,72,70,37,68,55,67,71,25,24,68,53,71,72,58,48,49,51,37,48,51,44,37,48,71,76,44,72,88,51,61,71,44,59,46,74,76,68,42,57,85,64,92,60,88,128